Protein AF-A0A353KRQ3-F1 (afdb_monomer_lite)

pLDDT: mean 97.78, std 3.06, range [61.53, 98.88]

Sequence (162 aa):
AVEKTADRLKILRDLIYESGYDDIYFCPETMGKTAQIGTIEEITGFCKIDRVFIPTVDFGHVNAREQGSLKTVYDYKSRLEYMIGELGYEKMKNFHVHFSKIQYSAKGEVRHLTFEDTEYGPEFEPLSVALKELRLEPVVICESAGTQAEDAAYMKKVYFNN

Foldseek 3Di:
DLVVVLVVLLVVVVVCVVVVNLVAADEAEAAFFPPDQHALVSLLVSQVSDLSYAYEYEVQSNCQNVVNQQEALCSLLVSLVVSCVSNNCVSQQAGHYEYFWFDHDPRTGDDGAHPPDPPTDDDLLSVLVNCVVSNHDYDYFYPHDPCRVVRVVVSVCSNVVD

Structure (mmCIF, N/CA/C/O backbone):
data_AF-A0A353KRQ3-F1
#
_entry.id   AF-A0A353KRQ3-F1
#
loop_
_atom_site.group_PDB
_atom_site.id
_atom_site.type_symbol
_atom_site.label_atom_id
_atom_site.label_alt_id
_atom_site.label_comp_id
_atom_site.label_asym_id
_atom_site.label_entity_id
_atom_site.label_seq_id
_atom_site.pdbx_PDB_ins_code
_atom_site.Cartn_x
_atom_site.Cartn_y
_atom_site.Cartn_z
_atom_site.occupancy
_atom_site.B_iso_or_equiv
_atom_site.auth_seq_id
_atom_site.auth_comp_id
_atom_site.auth_asym_id
_atom_site.auth_atom_id
_atom_site.pdbx_PDB_model_num
ATOM 1 N N . ALA A 1 1 ? -17.298 8.648 -5.280 1.00 94.19 1 ALA A N 1
ATOM 2 C CA . ALA A 1 1 ? -17.091 7.225 -4.924 1.00 94.19 1 ALA A CA 1
ATOM 3 C C . ALA A 1 1 ? -16.365 7.106 -3.585 1.00 94.19 1 ALA A C 1
ATOM 5 O O . ALA A 1 1 ? -16.935 6.519 -2.681 1.00 94.19 1 ALA A O 1
ATOM 6 N N . VAL A 1 2 ? -15.198 7.744 -3.433 1.00 97.38 2 VAL A N 1
ATOM 7 C CA . VAL A 1 2 ? -14.408 7.796 -2.184 1.00 97.38 2 VAL A CA 1
ATOM 8 C C . VAL A 1 2 ? -15.224 8.221 -0.958 1.00 97.38 2 VAL A C 1
ATOM 10 O O . VAL A 1 2 ? -15.253 7.490 0.023 1.00 97.38 2 VAL A O 1
ATOM 13 N N . GLU A 1 3 ? -15.953 9.339 -1.029 1.00 97.88 3 GLU A N 1
ATOM 14 C CA . GLU A 1 3 ? -16.800 9.819 0.082 1.00 97.88 3 GLU A CA 1
ATOM 15 C C . GLU A 1 3 ? -17.844 8.776 0.509 1.00 97.88 3 GLU A C 1
ATOM 17 O O . GLU A 1 3 ? -17.958 8.432 1.681 1.00 97.88 3 GLU A O 1
ATOM 22 N N . LYS A 1 4 ? -18.525 8.170 -0.470 1.00 98.31 4 LYS A N 1
ATOM 23 C CA . LYS A 1 4 ? -19.478 7.085 -0.221 1.00 98.31 4 LYS A CA 1
ATOM 24 C C . LYS A 1 4 ? -18.805 5.880 0.443 1.00 98.31 4 LYS A C 1
ATOM 26 O O . LYS A 1 4 ? -19.422 5.257 1.300 1.00 98.31 4 LYS A O 1
ATOM 31 N N . THR A 1 5 ? -17.574 5.535 0.065 1.00 98.38 5 THR A N 1
ATOM 32 C CA . THR A 1 5 ? -16.801 4.477 0.735 1.00 98.38 5 THR A CA 1
ATOM 33 C C . THR A 1 5 ? -16.490 4.859 2.180 1.00 98.38 5 THR A C 1
ATOM 35 O O . THR A 1 5 ? -16.734 4.051 3.069 1.00 98.38 5 THR A O 1
ATOM 38 N N . ALA A 1 6 ? -16.049 6.092 2.440 1.00 98.56 6 ALA A N 1
ATOM 39 C CA . ALA A 1 6 ? -15.789 6.574 3.796 1.00 98.56 6 ALA A CA 1
ATOM 40 C C . ALA A 1 6 ? -17.044 6.510 4.684 1.00 98.56 6 ALA A C 1
ATOM 42 O O . ALA A 1 6 ? -16.973 6.057 5.825 1.00 98.56 6 ALA A O 1
ATOM 43 N N . ASP A 1 7 ? -18.214 6.879 4.159 1.00 98.56 7 ASP A N 1
ATOM 44 C CA . ASP A 1 7 ? -19.474 6.755 4.899 1.00 98.56 7 ASP A CA 1
ATOM 45 C C . ASP A 1 7 ? -19.841 5.299 5.194 1.00 98.56 7 ASP A C 1
ATOM 47 O O . ASP A 1 7 ? -20.324 4.983 6.280 1.00 98.56 7 ASP A O 1
ATOM 51 N N . ARG A 1 8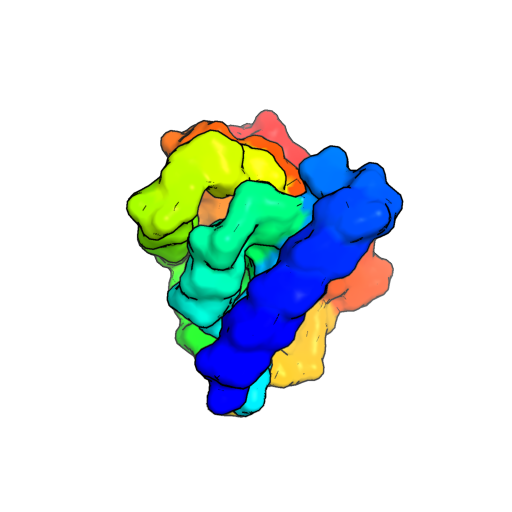 ? -19.561 4.382 4.262 1.00 98.56 8 ARG A N 1
ATOM 52 C CA . ARG A 1 8 ? -19.755 2.944 4.493 1.00 98.56 8 ARG A CA 1
ATOM 53 C C . ARG A 1 8 ? -18.772 2.383 5.514 1.00 98.56 8 ARG A C 1
ATOM 55 O O . ARG A 1 8 ? -19.169 1.518 6.284 1.00 98.56 8 ARG A O 1
ATOM 62 N N . LEU A 1 9 ? -17.547 2.898 5.577 1.00 98.62 9 LEU A N 1
ATOM 63 C CA . LEU A 1 9 ? -16.573 2.510 6.598 1.00 98.62 9 LEU A CA 1
ATOM 64 C C . LEU A 1 9 ? -16.977 2.979 8.001 1.00 98.62 9 LEU A C 1
ATOM 66 O O . LEU A 1 9 ? -16.741 2.250 8.957 1.00 98.62 9 LEU A O 1
ATOM 70 N N . LYS A 1 10 ? -17.649 4.129 8.146 1.00 98.75 10 LYS A N 1
ATOM 71 C CA . LYS A 1 10 ? -18.233 4.540 9.440 1.00 98.75 10 LYS A CA 1
ATOM 72 C C . LYS A 1 10 ? -19.306 3.552 9.908 1.00 98.75 10 LYS A C 1
ATOM 74 O O . LYS A 1 10 ? -19.307 3.167 11.068 1.00 98.75 10 LYS A O 1
ATOM 79 N N . ILE A 1 11 ? -20.160 3.095 8.989 1.00 98.62 11 ILE A N 1
ATOM 80 C CA . ILE A 1 11 ? -21.168 2.065 9.288 1.00 98.62 11 ILE A CA 1
ATOM 81 C C . ILE A 1 11 ? -20.490 0.733 9.641 1.00 98.62 11 ILE A C 1
ATOM 83 O O . ILE A 1 11 ? -20.876 0.088 10.608 1.00 98.62 11 ILE A O 1
ATOM 87 N N . LEU A 1 12 ? -19.465 0.322 8.885 1.00 98.44 12 LEU A N 1
ATOM 88 C CA . LEU A 1 12 ? -18.704 -0.898 9.175 1.00 98.44 12 LEU A CA 1
ATOM 89 C C . LEU A 1 12 ? -18.045 -0.840 10.556 1.00 98.44 12 LEU A C 1
ATOM 91 O O . LEU A 1 12 ? -18.111 -1.816 11.293 1.00 98.44 12 LEU A O 1
ATOM 95 N N . ARG A 1 13 ? -17.440 0.297 10.910 1.00 98.50 13 ARG A N 1
ATOM 96 C CA . ARG A 1 13 ? -16.886 0.538 12.244 1.00 98.50 13 ARG A CA 1
ATOM 97 C C . ARG A 1 13 ? -17.946 0.266 13.310 1.00 98.50 13 ARG A C 1
ATOM 99 O O . ARG A 1 13 ? -17.678 -0.511 14.216 1.00 98.50 13 ARG A O 1
ATOM 106 N N . ASP A 1 14 ? -19.130 0.863 13.189 1.00 98.56 14 ASP A N 1
ATOM 107 C CA . ASP A 1 14 ? -20.200 0.692 14.182 1.00 98.56 14 ASP A CA 1
ATOM 108 C C . ASP A 1 14 ? -20.579 -0.791 14.338 1.00 98.56 14 ASP A C 1
ATOM 110 O O . ASP A 1 14 ? -20.636 -1.296 15.455 1.00 98.56 14 ASP A O 1
ATOM 114 N N . LEU A 1 15 ? -20.686 -1.527 13.226 1.00 98.38 15 LEU A N 1
ATOM 115 C CA . LEU A 1 15 ? -20.949 -2.970 13.237 1.00 98.38 15 LEU A CA 1
ATOM 116 C C . LEU A 1 15 ? -19.822 -3.797 13.881 1.00 98.38 15 LEU A C 1
ATOM 118 O O . LEU A 1 15 ? -20.110 -4.797 14.540 1.00 98.38 15 LEU A O 1
ATOM 122 N N . ILE A 1 16 ? -18.554 -3.407 13.706 1.00 98.25 16 ILE A N 1
ATOM 123 C CA . ILE A 1 16 ? -17.402 -4.056 14.360 1.00 98.25 16 ILE A CA 1
ATOM 124 C C . ILE A 1 16 ? -17.520 -3.918 15.882 1.00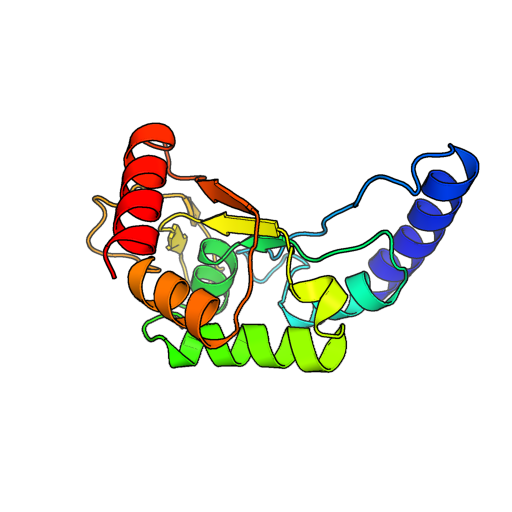 98.25 16 ILE A C 1
ATOM 126 O O . ILE A 1 16 ? -17.400 -4.918 16.591 1.00 98.25 16 ILE A O 1
ATOM 130 N N . TYR A 1 17 ? -17.810 -2.710 16.376 1.00 98.31 17 TYR A N 1
ATOM 131 C CA . TYR A 1 17 ? -17.999 -2.463 17.809 1.00 98.31 17 TYR A CA 1
ATOM 132 C C . TYR A 1 17 ? -19.231 -3.190 18.360 1.00 98.31 17 TYR A C 1
ATOM 134 O O . TYR A 1 17 ? -19.142 -3.837 19.400 1.00 98.31 17 TYR A O 1
ATOM 142 N N . GLU A 1 18 ? -20.367 -3.140 17.660 1.00 98.38 18 GLU A N 1
ATOM 143 C CA . GLU A 1 18 ? -21.598 -3.840 18.060 1.00 98.38 18 GLU A CA 1
ATOM 144 C C . GLU A 1 18 ? -21.416 -5.362 18.129 1.00 98.38 18 GLU A C 1
ATOM 146 O O . GLU A 1 18 ? -22.039 -6.026 18.957 1.00 98.38 18 GLU A O 1
ATOM 151 N N . SER A 1 19 ? -20.541 -5.911 17.284 1.00 98.06 19 SER A N 1
ATOM 152 C CA . SER A 1 19 ? -20.233 -7.343 17.244 1.00 98.06 19 SER A CA 1
ATOM 153 C C . SER A 1 19 ? -19.122 -7.762 18.217 1.00 98.06 19 SER A C 1
ATOM 155 O O . SER A 1 19 ? -18.853 -8.955 18.334 1.00 98.06 19 SER A O 1
ATOM 157 N N . GLY A 1 20 ? -18.481 -6.814 18.914 1.00 97.88 20 GLY A N 1
ATOM 158 C CA . GLY A 1 20 ? -17.387 -7.087 19.853 1.00 97.88 20 GLY A CA 1
ATOM 159 C C . GLY A 1 20 ? -16.079 -7.534 19.191 1.00 97.88 20 GLY A C 1
ATOM 160 O O . GLY A 1 20 ? -15.357 -8.330 19.781 1.00 97.88 20 GLY A O 1
ATOM 161 N N . TYR A 1 21 ? -15.799 -7.059 17.971 1.00 97.69 21 TYR A N 1
ATOM 162 C CA . TYR A 1 21 ? -14.576 -7.361 17.206 1.00 97.69 21 TYR A CA 1
ATOM 163 C C . TYR A 1 21 ? -13.594 -6.180 17.151 1.00 97.69 21 TYR A C 1
ATOM 165 O O . TYR A 1 21 ? -12.780 -6.076 16.233 1.00 97.69 21 TYR A O 1
ATOM 173 N N . ASP A 1 22 ? -13.679 -5.240 18.092 1.00 95.94 22 ASP A N 1
ATOM 174 C CA . ASP A 1 22 ? -12.826 -4.047 18.135 1.00 95.94 22 ASP A CA 1
ATOM 175 C C . ASP A 1 22 ? -11.393 -4.321 18.642 1.00 95.94 22 ASP A C 1
ATOM 177 O O . ASP A 1 22 ? -10.596 -3.388 18.801 1.00 95.94 22 ASP A O 1
ATOM 181 N N . ASP A 1 23 ? -11.063 -5.595 18.866 1.00 96.31 23 ASP A N 1
ATOM 182 C CA . ASP A 1 23 ? -9.724 -6.147 19.078 1.00 96.31 23 ASP A CA 1
ATOM 183 C C . ASP A 1 23 ? -9.040 -6.608 17.774 1.00 96.31 23 ASP A C 1
ATOM 185 O O . ASP A 1 23 ? -7.848 -6.922 17.782 1.00 96.31 23 ASP A O 1
ATOM 189 N N . ILE A 1 24 ? -9.763 -6.611 16.648 1.00 94.38 24 ILE A N 1
ATOM 190 C CA . ILE A 1 24 ? -9.253 -6.956 15.317 1.00 94.38 24 ILE A CA 1
ATOM 191 C C . ILE A 1 24 ? -9.088 -5.685 14.478 1.00 94.38 24 ILE A C 1
ATOM 193 O O . ILE A 1 24 ? -9.863 -4.731 14.572 1.00 94.38 24 ILE A O 1
ATOM 197 N N . TYR A 1 25 ? -8.081 -5.689 13.606 1.00 97.12 25 TYR A N 1
ATOM 198 C CA . TYR A 1 25 ? -7.903 -4.642 12.610 1.00 97.12 25 TYR A CA 1
ATOM 199 C C . TYR A 1 25 ? -8.571 -4.996 11.282 1.00 97.12 25 TYR A C 1
ATOM 201 O O . TYR A 1 25 ? -8.410 -6.096 10.756 1.00 97.12 25 TYR A O 1
ATOM 209 N N . PHE A 1 26 ? -9.279 -4.027 10.710 1.00 97.69 26 PHE A N 1
ATOM 210 C CA . PHE A 1 26 ? -9.722 -4.061 9.324 1.00 97.69 26 PHE A CA 1
ATOM 211 C C . PHE A 1 26 ? -8.740 -3.253 8.475 1.00 97.69 26 PHE A C 1
ATOM 213 O O . PHE A 1 26 ? -8.562 -2.054 8.704 1.00 97.69 26 PHE A O 1
ATOM 220 N N . CYS A 1 27 ? -8.120 -3.898 7.488 1.00 97.94 27 CYS A N 1
ATOM 221 C CA . CYS A 1 27 ? -7.011 -3.303 6.754 1.00 97.94 27 CYS A CA 1
ATOM 222 C C . CYS A 1 27 ? -7.391 -2.964 5.304 1.00 97.94 27 CYS A C 1
ATOM 224 O O . CYS A 1 27 ? -7.310 -3.838 4.440 1.00 97.94 27 CYS A O 1
ATOM 226 N N . PRO A 1 28 ? -7.853 -1.732 4.999 1.00 98.12 28 PRO A N 1
ATOM 227 C CA . PRO A 1 28 ? -8.108 -1.338 3.620 1.00 98.12 28 PRO A CA 1
ATOM 228 C C . PRO A 1 28 ? -6.787 -1.253 2.845 1.00 98.12 28 PRO A C 1
ATOM 230 O O . PRO A 1 28 ? -5.814 -0.663 3.317 1.00 98.12 28 PRO A O 1
ATOM 233 N N . GLU A 1 29 ? -6.775 -1.834 1.650 1.00 98.75 29 GLU A N 1
ATOM 234 C CA . GLU A 1 29 ? -5.569 -2.014 0.843 1.00 98.75 29 GLU A CA 1
ATOM 235 C C . GLU A 1 29 ? -5.467 -1.009 -0.307 1.00 98.75 29 GLU A C 1
ATOM 237 O O . GLU A 1 29 ? -6.463 -0.675 -0.957 1.00 98.75 29 GLU A O 1
ATOM 242 N N . THR A 1 30 ? -4.251 -0.535 -0.578 1.00 98.81 30 THR A N 1
ATOM 243 C CA . THR A 1 30 ? -3.933 0.204 -1.807 1.00 98.81 30 THR A CA 1
ATOM 244 C C . THR A 1 30 ? -4.190 -0.645 -3.050 1.00 98.81 30 THR A C 1
ATOM 246 O O . THR A 1 30 ? -3.895 -1.830 -3.050 1.00 98.81 30 THR A O 1
ATOM 249 N N . MET A 1 31 ? -4.665 -0.038 -4.139 1.00 98.44 31 MET A N 1
ATOM 250 C CA . MET A 1 31 ? -5.064 -0.761 -5.357 1.00 98.44 31 MET A CA 1
ATOM 251 C C . MET A 1 31 ? -4.226 -0.355 -6.568 1.00 98.44 31 MET A C 1
ATOM 253 O O . MET A 1 31 ? -3.939 0.829 -6.768 1.00 98.44 31 MET A O 1
ATOM 257 N N . GLY A 1 32 ? -3.878 -1.335 -7.408 1.00 97.50 32 GLY A N 1
ATOM 258 C CA . GLY A 1 32 ? -2.948 -1.150 -8.521 1.00 97.50 32 GLY A CA 1
ATOM 259 C C . GLY A 1 32 ? -3.543 -0.515 -9.778 1.00 97.50 32 GLY A C 1
ATOM 260 O O . GLY A 1 32 ? -2.799 0.025 -10.599 1.00 97.50 32 GLY A O 1
ATOM 261 N N . LYS A 1 33 ? -4.871 -0.543 -9.963 1.00 98.00 33 LYS A N 1
ATOM 262 C CA . LYS A 1 33 ? -5.534 0.046 -11.143 1.00 98.00 33 LYS A CA 1
ATOM 263 C C . LYS A 1 33 ? -6.005 1.463 -10.872 1.00 98.00 33 LYS A C 1
ATOM 265 O O . LYS A 1 33 ? -6.656 1.748 -9.871 1.00 98.00 33 LYS A O 1
ATOM 270 N N . THR A 1 34 ? -5.797 2.350 -11.840 1.00 95.38 34 THR A N 1
ATOM 271 C CA . THR A 1 34 ? -6.155 3.773 -11.707 1.00 95.38 34 THR A CA 1
ATOM 272 C C . THR A 1 34 ? -7.659 4.017 -11.563 1.00 95.38 34 THR A C 1
ATOM 274 O O . THR A 1 34 ? -8.057 5.007 -10.957 1.00 95.38 34 THR A O 1
ATOM 277 N N . ALA A 1 35 ? -8.489 3.102 -12.072 1.00 96.00 35 ALA A N 1
ATOM 278 C CA . ALA A 1 35 ? -9.946 3.155 -11.959 1.00 96.00 35 ALA A CA 1
ATOM 279 C C . ALA A 1 35 ? -10.496 2.666 -10.600 1.00 96.00 35 ALA A C 1
ATOM 281 O O . ALA A 1 35 ? -11.701 2.769 -10.370 1.00 96.00 35 ALA A O 1
ATOM 282 N N . GLN A 1 36 ? -9.652 2.114 -9.719 1.00 97.00 36 GLN A N 1
ATOM 283 C CA . GLN A 1 36 ? -10.039 1.653 -8.383 1.00 97.00 36 GLN A CA 1
ATOM 284 C C . GLN A 1 36 ? -9.706 2.704 -7.315 1.00 97.00 36 GLN A C 1
ATOM 286 O O . GLN A 1 36 ? -8.762 3.484 -7.447 1.00 97.00 36 GLN A O 1
ATOM 291 N N . ILE A 1 37 ? -10.489 2.712 -6.236 1.00 98.06 37 ILE A N 1
ATOM 292 C CA . ILE A 1 37 ? -10.138 3.440 -5.010 1.00 98.06 37 ILE A CA 1
ATOM 293 C C . ILE A 1 37 ? -9.004 2.671 -4.340 1.00 98.06 37 ILE A C 1
ATOM 295 O O . ILE A 1 37 ? -9.112 1.459 -4.193 1.00 98.06 37 ILE A O 1
ATOM 299 N N . GLY A 1 38 ? -7.954 3.364 -3.923 1.00 97.75 38 GLY A N 1
ATOM 300 C CA . GLY A 1 38 ? -6.847 2.777 -3.180 1.00 97.75 38 GLY A CA 1
ATOM 301 C C . GLY A 1 38 ? -5.532 3.519 -3.373 1.00 97.75 38 GLY A C 1
ATOM 302 O O . GLY A 1 38 ? -4.506 2.867 -3.552 1.00 97.75 38 GLY A O 1
ATOM 303 N N . THR A 1 39 ? -5.539 4.855 -3.483 1.00 98.75 39 THR A N 1
ATOM 304 C CA . THR A 1 39 ? -4.270 5.604 -3.433 1.00 98.75 39 THR A CA 1
ATOM 305 C C . THR A 1 39 ? -3.755 5.602 -1.999 1.00 98.75 39 THR A C 1
ATOM 307 O O . THR A 1 39 ? -4.515 5.336 -1.064 1.00 98.75 39 THR A O 1
ATOM 310 N N . ILE A 1 40 ? -2.480 5.939 -1.806 1.00 98.69 40 ILE A N 1
ATOM 311 C CA . ILE A 1 40 ? -1.923 6.127 -0.464 1.00 98.69 40 ILE A CA 1
ATOM 312 C C . ILE A 1 40 ? -2.766 7.135 0.331 1.00 98.69 40 ILE A C 1
ATOM 314 O O . ILE A 1 40 ? -3.097 6.879 1.486 1.00 98.69 40 ILE A O 1
ATOM 318 N N . GLU A 1 41 ? -3.194 8.234 -0.288 1.00 98.75 41 GLU A N 1
ATOM 319 C CA . GLU A 1 41 ? -4.010 9.280 0.339 1.00 98.75 41 GLU A CA 1
ATOM 320 C C . GLU A 1 41 ? -5.430 8.801 0.659 1.00 98.75 41 GLU A C 1
ATOM 322 O O . GLU A 1 41 ? -5.943 9.082 1.741 1.00 98.75 41 GLU A O 1
ATOM 327 N N . GLU A 1 42 ? -6.075 8.056 -0.245 1.00 98.75 42 GLU A N 1
ATOM 328 C CA . GLU A 1 42 ? -7.421 7.516 -0.020 1.00 98.75 42 GLU A CA 1
ATOM 329 C C . GLU A 1 42 ? -7.423 6.502 1.133 1.00 98.75 42 GLU A C 1
ATOM 331 O O . GLU A 1 42 ? -8.251 6.601 2.040 1.00 98.75 42 GLU A O 1
ATOM 336 N N . ILE A 1 43 ? -6.464 5.570 1.142 1.00 98.81 43 ILE A N 1
ATOM 337 C CA . ILE A 1 43 ? -6.318 4.562 2.203 1.00 98.81 43 ILE A CA 1
ATOM 338 C C . ILE A 1 43 ? -5.949 5.213 3.535 1.00 98.81 43 ILE A C 1
ATOM 340 O O . ILE A 1 43 ? -6.534 4.882 4.569 1.00 98.81 43 ILE A O 1
ATOM 344 N N . THR A 1 44 ? -5.051 6.197 3.515 1.00 98.81 44 THR A N 1
ATOM 345 C CA . THR A 1 44 ? -4.723 7.012 4.691 1.00 98.81 44 THR A CA 1
ATOM 346 C C . THR A 1 44 ? -5.968 7.720 5.223 1.00 98.81 44 THR A C 1
ATOM 348 O O . THR A 1 44 ? -6.272 7.631 6.411 1.00 98.81 44 THR A O 1
ATOM 351 N N . GLY A 1 45 ? -6.752 8.359 4.353 1.00 98.69 45 GLY A N 1
ATOM 352 C CA . GLY A 1 45 ? -8.000 9.025 4.722 1.00 98.69 45 GLY A CA 1
ATOM 353 C C . GLY A 1 45 ? -9.015 8.076 5.363 1.00 98.69 45 GLY A C 1
ATOM 354 O O . GLY A 1 45 ? -9.631 8.422 6.370 1.00 98.69 45 GLY A O 1
ATOM 355 N N . PHE A 1 46 ? -9.150 6.856 4.843 1.00 98.81 46 PHE A N 1
ATOM 356 C CA . PHE A 1 46 ? -9.998 5.826 5.445 1.00 98.81 46 PHE A CA 1
ATOM 357 C C . PHE A 1 46 ? -9.501 5.395 6.824 1.00 98.81 46 PHE A C 1
ATOM 359 O O . PHE A 1 46 ? -10.292 5.281 7.760 1.00 98.81 46 PHE A O 1
ATOM 366 N N . CYS A 1 47 ? -8.191 5.242 6.992 1.00 98.69 47 CYS A N 1
ATOM 367 C CA . CYS A 1 47 ? -7.599 4.863 8.270 1.00 98.69 47 CYS A CA 1
ATOM 368 C C . CYS A 1 47 ? -7.669 5.972 9.333 1.00 98.69 47 CYS A C 1
ATOM 370 O O . CYS A 1 47 ? -7.456 5.694 10.512 1.00 98.69 47 CYS A O 1
ATOM 372 N N . LYS A 1 48 ? -8.011 7.215 8.970 1.00 98.50 48 LYS A N 1
ATOM 373 C CA . LYS A 1 48 ? -8.305 8.284 9.942 1.00 98.50 48 LYS A CA 1
ATOM 374 C C . LYS A 1 48 ? -9.675 8.148 10.608 1.00 98.50 48 LYS A C 1
ATOM 376 O O . LYS A 1 48 ? -9.905 8.790 11.627 1.00 98.50 48 LYS A O 1
ATOM 381 N N . ILE A 1 49 ? -10.584 7.349 10.044 1.00 98.50 49 ILE A N 1
ATOM 382 C CA . ILE A 1 49 ? -11.972 7.253 10.520 1.00 98.50 49 ILE A CA 1
ATOM 383 C C . ILE A 1 49 ? -12.046 6.669 11.936 1.00 98.50 49 ILE A C 1
ATOM 385 O O . ILE A 1 49 ? -12.863 7.127 12.733 1.00 98.50 49 ILE A O 1
ATOM 389 N N . ASP A 1 50 ? -11.227 5.658 12.239 1.00 98.38 50 ASP A N 1
ATOM 390 C CA . ASP A 1 50 ? -11.231 4.977 13.536 1.00 98.38 50 ASP A CA 1
ATOM 391 C C . ASP A 1 50 ? -9.916 4.225 13.805 1.00 98.38 50 ASP A C 1
ATOM 393 O O . ASP A 1 50 ? -9.114 3.997 12.897 1.00 98.38 50 ASP A O 1
ATOM 397 N N . ARG A 1 51 ? -9.683 3.806 15.055 1.00 96.81 51 ARG A N 1
ATOM 398 C CA . ARG A 1 51 ? -8.533 2.979 15.452 1.00 96.81 51 ARG A CA 1
ATOM 399 C C . ARG A 1 51 ? -8.573 1.561 14.882 1.00 96.81 51 ARG A C 1
ATOM 401 O O . ARG A 1 51 ? -7.506 0.990 14.696 1.00 96.81 51 ARG A O 1
ATOM 408 N N . VAL A 1 52 ? -9.759 1.017 14.590 1.00 97.88 52 VAL A N 1
ATOM 409 C CA . VAL A 1 52 ? -9.897 -0.344 14.032 1.00 97.88 52 VAL A CA 1
ATOM 410 C C . VAL A 1 52 ? -9.401 -0.443 12.589 1.00 97.88 52 VAL A C 1
ATOM 412 O O . VAL A 1 52 ? -9.218 -1.541 12.079 1.00 97.88 52 VAL A O 1
ATOM 415 N N . PHE A 1 53 ? -9.152 0.693 11.931 1.00 98.44 53 PHE A N 1
ATOM 416 C CA . PHE A 1 53 ? -8.588 0.736 10.589 1.00 98.44 53 PHE A CA 1
ATOM 417 C C . PHE A 1 53 ? -7.087 1.019 10.629 1.00 98.44 53 PHE A C 1
ATOM 419 O O . PHE A 1 53 ? -6.660 2.077 11.112 1.00 98.44 53 PHE A O 1
ATOM 426 N N . ILE A 1 54 ? -6.300 0.099 10.074 1.00 98.00 54 ILE A N 1
ATOM 427 C CA . ILE A 1 54 ? -4.868 0.276 9.797 1.00 98.00 54 ILE A CA 1
ATOM 428 C C . ILE A 1 54 ? -4.629 0.039 8.307 1.00 98.00 54 ILE A C 1
ATOM 430 O O . ILE A 1 54 ? -5.316 -0.783 7.719 1.00 98.00 54 ILE A O 1
ATOM 434 N N . PRO A 1 55 ? -3.694 0.730 7.658 1.00 98.56 55 PRO A N 1
ATOM 435 C CA . PRO A 1 55 ? -3.527 0.573 6.222 1.00 98.56 55 PRO A CA 1
ATOM 436 C C . PRO A 1 55 ? -2.873 -0.770 5.878 1.00 98.56 55 PRO A C 1
ATOM 438 O O . PRO A 1 55 ? -1.914 -1.176 6.544 1.00 98.56 55 PRO A O 1
ATOM 441 N N . THR A 1 56 ? -3.335 -1.399 4.794 1.00 98.81 56 THR A N 1
ATOM 442 C CA . THR A 1 56 ? -2.496 -2.323 4.024 1.00 98.81 56 THR A CA 1
ATOM 443 C C . THR A 1 56 ? -1.866 -1.562 2.867 1.00 98.81 56 THR A C 1
ATOM 445 O O . THR A 1 56 ? -2.573 -0.976 2.044 1.00 98.81 56 THR A O 1
ATOM 448 N N . VAL A 1 57 ? -0.538 -1.570 2.790 1.00 98.88 57 VAL A N 1
ATOM 449 C CA . VAL A 1 57 ? 0.187 -1.059 1.623 1.00 98.88 57 VAL A CA 1
ATOM 450 C C . VAL A 1 57 ? 0.687 -2.243 0.814 1.00 98.88 57 VAL A C 1
ATOM 452 O O . VAL A 1 57 ? 1.611 -2.941 1.227 1.00 98.88 57 VAL A O 1
ATOM 455 N N . ASP A 1 58 ? 0.084 -2.445 -0.349 1.00 98.81 58 ASP A N 1
ATOM 456 C CA . ASP A 1 58 ? 0.664 -3.274 -1.395 1.00 98.81 58 ASP A CA 1
ATOM 457 C C . ASP A 1 58 ? 1.601 -2.400 -2.236 1.00 98.81 58 ASP A C 1
ATOM 459 O O . ASP A 1 58 ? 1.181 -1.522 -2.999 1.00 98.81 58 ASP A O 1
ATOM 463 N N . PHE A 1 59 ? 2.906 -2.615 -2.079 1.00 98.81 59 PHE A N 1
ATOM 464 C CA . PHE A 1 59 ? 3.902 -1.827 -2.802 1.00 98.81 59 PHE A CA 1
ATOM 465 C C . PHE A 1 59 ? 3.961 -2.159 -4.294 1.00 98.81 59 PHE A C 1
ATOM 467 O O . PHE A 1 59 ? 4.319 -1.284 -5.085 1.00 98.81 59 PHE A O 1
ATOM 474 N N . GLY A 1 60 ? 3.565 -3.368 -4.698 1.00 98.62 60 GLY A N 1
ATOM 475 C CA . GLY A 1 60 ? 3.320 -3.697 -6.096 1.00 98.62 60 GLY A CA 1
ATOM 476 C C . GLY A 1 60 ? 2.229 -2.784 -6.651 1.00 98.62 60 GLY A C 1
ATOM 477 O O . GLY A 1 60 ? 2.469 -2.028 -7.590 1.00 98.62 60 GLY A O 1
ATOM 478 N N . HIS A 1 61 ? 1.060 -2.740 -6.020 1.00 98.81 61 HIS A N 1
ATOM 479 C CA . HIS A 1 61 ? -0.041 -1.868 -6.429 1.00 98.81 61 HIS A CA 1
ATOM 480 C C . HIS A 1 61 ? 0.365 -0.397 -6.524 1.00 98.81 61 HIS A C 1
ATOM 482 O O . HIS A 1 61 ? 0.104 0.243 -7.547 1.00 98.81 61 HIS A O 1
ATOM 488 N N . VAL A 1 62 ? 1.044 0.133 -5.507 1.00 98.75 62 VAL A N 1
ATOM 489 C CA . VAL A 1 62 ? 1.541 1.517 -5.526 1.00 98.75 62 VAL A CA 1
ATOM 490 C C . VAL A 1 62 ? 2.481 1.733 -6.714 1.00 98.75 62 VAL A C 1
ATOM 492 O O . VAL A 1 62 ? 2.272 2.660 -7.498 1.00 98.75 62 VAL A O 1
ATOM 495 N N . ASN A 1 63 ? 3.456 0.842 -6.916 1.00 98.62 63 ASN A N 1
ATOM 496 C CA . ASN A 1 63 ? 4.399 0.929 -8.028 1.00 98.62 63 ASN A CA 1
ATOM 497 C C . ASN A 1 63 ? 3.698 0.867 -9.396 1.00 98.62 63 ASN A C 1
ATOM 499 O O . ASN A 1 63 ? 3.988 1.674 -10.277 1.00 98.62 63 ASN A O 1
ATOM 503 N N . ALA A 1 64 ? 2.751 -0.056 -9.576 1.00 98.56 64 ALA A N 1
ATOM 504 C CA . ALA A 1 64 ? 1.976 -0.208 -10.805 1.00 98.56 64 ALA A CA 1
ATOM 505 C C . ALA A 1 64 ? 1.150 1.042 -11.116 1.00 98.56 64 ALA A C 1
ATOM 507 O O . ALA A 1 64 ? 1.142 1.549 -12.244 1.00 98.56 64 ALA A O 1
ATOM 508 N N . ARG A 1 65 ? 0.450 1.555 -10.103 1.00 98.12 65 ARG A N 1
ATOM 509 C CA . ARG A 1 65 ? -0.412 2.725 -10.231 1.00 98.12 65 ARG A CA 1
ATOM 510 C C . ARG A 1 65 ? 0.385 3.976 -10.576 1.00 98.12 65 ARG A C 1
ATOM 512 O O . ARG A 1 65 ? -0.035 4.745 -11.437 1.00 98.12 65 ARG A O 1
ATOM 519 N N . GLU A 1 66 ? 1.537 4.150 -9.939 1.00 98.00 66 GLU A N 1
ATOM 520 C CA . GLU A 1 66 ? 2.435 5.294 -10.117 1.00 98.00 66 GLU A CA 1
ATOM 521 C C . GLU A 1 66 ? 3.459 5.097 -11.253 1.00 98.00 66 GLU A C 1
ATOM 523 O O . GLU A 1 66 ? 4.376 5.900 -11.408 1.00 98.00 66 GLU A O 1
ATOM 528 N N . GLN A 1 67 ? 3.281 4.064 -12.083 1.00 97.75 67 GLN A N 1
ATOM 529 C CA . GLN A 1 67 ? 4.072 3.805 -13.292 1.00 97.75 67 GLN A CA 1
ATOM 530 C C . GLN A 1 67 ? 5.574 3.584 -13.027 1.00 97.75 67 GLN A C 1
ATOM 532 O O . GLN A 1 67 ? 6.433 4.082 -13.757 1.00 97.75 67 GLN A O 1
ATOM 537 N N . GLY A 1 68 ? 5.897 2.784 -12.011 1.00 97.81 68 GLY A N 1
ATOM 538 C CA . GLY A 1 68 ? 7.268 2.382 -11.696 1.00 97.81 68 GLY A CA 1
ATOM 539 C C . GLY A 1 68 ? 7.995 3.347 -10.764 1.00 97.81 68 GLY A C 1
ATOM 540 O O . GLY A 1 68 ? 9.197 3.557 -10.933 1.00 97.81 68 GLY A O 1
ATOM 541 N N . SER A 1 69 ? 7.279 3.999 -9.848 1.00 98.12 69 SER A N 1
ATOM 542 C CA . SER A 1 69 ? 7.828 5.052 -8.987 1.00 98.12 69 SER A CA 1
ATOM 543 C C . SER A 1 69 ? 8.741 4.547 -7.865 1.00 98.12 69 SER A C 1
ATOM 545 O O . SER A 1 69 ? 9.533 5.330 -7.349 1.00 98.12 69 SER A O 1
ATOM 547 N N . LEU A 1 70 ? 8.665 3.269 -7.483 1.00 98.56 70 LEU A N 1
ATOM 548 C CA . LEU A 1 70 ? 9.368 2.734 -6.316 1.00 98.56 70 LEU A CA 1
ATOM 549 C C . LEU A 1 70 ? 10.702 2.095 -6.719 1.00 98.56 70 LEU A C 1
ATOM 551 O O . LEU A 1 70 ? 10.761 0.913 -7.060 1.00 98.56 70 LEU A O 1
ATOM 555 N N . LYS A 1 71 ? 11.785 2.883 -6.690 1.00 97.75 71 LYS A N 1
ATOM 556 C CA . LYS A 1 71 ? 13.127 2.437 -7.120 1.00 97.75 71 LYS A CA 1
ATOM 557 C C . LYS A 1 71 ? 14.184 2.536 -6.029 1.00 97.75 71 LYS A C 1
ATOM 559 O O . LYS A 1 71 ? 15.147 1.776 -6.021 1.00 97.75 71 LYS A O 1
ATOM 564 N N . THR A 1 72 ? 14.039 3.496 -5.131 1.00 98.62 72 THR A N 1
ATOM 565 C CA . THR A 1 72 ? 15.043 3.865 -4.136 1.00 98.62 72 THR A CA 1
ATOM 566 C C . THR A 1 72 ? 14.443 3.874 -2.741 1.00 98.62 72 THR A C 1
ATOM 568 O O . THR A 1 72 ? 13.230 3.960 -2.571 1.00 98.62 72 THR A O 1
ATOM 571 N N . VAL A 1 73 ? 15.302 3.849 -1.719 1.00 98.75 73 VAL A N 1
ATOM 572 C CA . VAL A 1 73 ? 14.883 3.945 -0.310 1.00 98.75 73 VAL A CA 1
ATOM 573 C C . VAL A 1 73 ? 14.030 5.196 -0.078 1.00 98.75 73 VAL A C 1
ATOM 575 O O . VAL A 1 73 ? 13.031 5.140 0.634 1.00 98.75 73 VAL A O 1
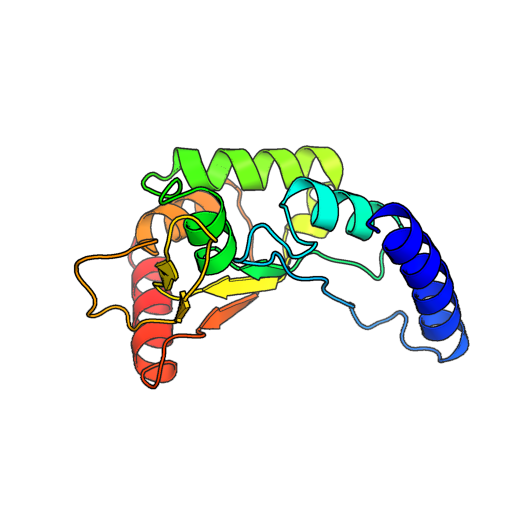ATOM 578 N N . TYR A 1 74 ? 14.389 6.316 -0.715 1.00 98.69 74 TYR A N 1
ATOM 579 C CA . TYR A 1 74 ? 13.652 7.574 -0.607 1.00 98.69 74 TYR A CA 1
ATOM 580 C C . TYR A 1 74 ? 12.215 7.462 -1.132 1.00 98.69 74 TYR A C 1
ATOM 582 O O . TYR A 1 74 ? 11.292 7.985 -0.504 1.00 98.69 74 TYR A O 1
ATOM 590 N N . ASP A 1 75 ? 12.010 6.745 -2.240 1.00 98.69 75 ASP A N 1
ATOM 591 C CA . ASP A 1 75 ? 10.679 6.580 -2.829 1.00 98.69 75 ASP A CA 1
ATOM 592 C C . ASP A 1 75 ? 9.739 5.900 -1.829 1.00 98.69 75 ASP A C 1
ATOM 594 O O . ASP A 1 75 ? 8.659 6.418 -1.556 1.00 98.69 75 ASP A O 1
ATOM 598 N N . TYR A 1 76 ? 10.193 4.830 -1.171 1.00 98.81 76 TYR A N 1
ATOM 599 C CA . TYR A 1 76 ? 9.439 4.175 -0.098 1.00 98.81 76 TYR A CA 1
ATOM 600 C C . TYR A 1 76 ? 9.259 5.064 1.131 1.00 98.81 76 TYR A C 1
ATOM 602 O O . TYR A 1 76 ? 8.137 5.229 1.617 1.00 98.81 76 TYR A O 1
ATOM 610 N N . LYS A 1 77 ? 10.352 5.655 1.634 1.00 98.69 77 LYS A N 1
ATOM 611 C CA . LYS A 1 77 ? 10.321 6.479 2.848 1.00 98.69 77 LYS A CA 1
ATOM 612 C C . LYS A 1 77 ? 9.352 7.637 2.722 1.00 98.69 77 LYS A C 1
ATOM 614 O O . LYS A 1 77 ? 8.582 7.850 3.642 1.00 98.69 77 LYS A O 1
ATOM 619 N N . SER A 1 78 ? 9.326 8.327 1.585 1.00 98.62 78 SER A N 1
ATOM 620 C CA . SER A 1 78 ? 8.431 9.471 1.388 1.00 98.62 78 SER A CA 1
ATOM 621 C C . SER A 1 78 ? 6.946 9.110 1.553 1.00 98.62 78 SER A C 1
ATOM 623 O O . SER A 1 78 ? 6.202 9.872 2.168 1.00 98.62 78 SER A O 1
ATOM 625 N N . ARG A 1 79 ? 6.510 7.930 1.081 1.00 98.69 79 ARG A N 1
ATOM 626 C CA . ARG A 1 79 ? 5.128 7.452 1.275 1.00 98.69 79 ARG A CA 1
ATOM 627 C C . ARG A 1 79 ? 4.886 7.049 2.728 1.00 98.69 79 ARG A C 1
ATOM 629 O O . ARG A 1 79 ? 3.875 7.433 3.307 1.00 98.69 79 ARG A O 1
ATOM 636 N N . LEU A 1 80 ? 5.824 6.321 3.333 1.00 98.88 80 LEU A N 1
ATOM 637 C CA . LEU A 1 80 ? 5.721 5.892 4.730 1.00 98.88 80 LEU A CA 1
ATOM 638 C C . LEU A 1 80 ? 5.702 7.083 5.700 1.00 98.88 80 LEU A C 1
ATOM 640 O O . LEU A 1 80 ? 4.878 7.116 6.607 1.00 98.88 80 LEU A O 1
ATOM 644 N N . GLU A 1 81 ? 6.557 8.082 5.493 1.00 98.81 81 GLU A N 1
ATOM 645 C CA . GLU A 1 81 ? 6.624 9.313 6.288 1.00 98.81 81 GLU A CA 1
ATOM 646 C C . GLU A 1 81 ? 5.349 10.146 6.147 1.00 98.81 81 GLU A C 1
ATOM 648 O O . GLU A 1 81 ? 4.852 10.659 7.150 1.00 98.81 81 GLU A O 1
ATOM 653 N N . TYR A 1 82 ? 4.771 10.225 4.943 1.00 98.88 82 TYR A N 1
ATOM 654 C CA . TYR A 1 82 ? 3.448 10.820 4.750 1.00 98.88 82 TYR A CA 1
ATOM 655 C C . TYR A 1 82 ? 2.392 10.109 5.609 1.00 98.88 82 TYR A C 1
ATOM 657 O O . TYR A 1 82 ? 1.686 10.755 6.385 1.00 98.88 82 TYR A O 1
ATOM 665 N N . MET A 1 83 ? 2.323 8.776 5.542 1.00 98.81 83 MET A N 1
ATOM 666 C CA . MET A 1 83 ? 1.350 8.002 6.319 1.00 98.81 83 MET A CA 1
ATOM 667 C C . MET A 1 83 ? 1.590 8.125 7.829 1.00 98.81 83 MET A C 1
ATOM 669 O O . MET A 1 83 ? 0.631 8.266 8.581 1.00 98.81 83 MET A O 1
ATOM 673 N N . ILE A 1 84 ? 2.846 8.146 8.287 1.00 98.81 84 ILE A N 1
ATOM 674 C CA . ILE A 1 84 ? 3.199 8.404 9.693 1.00 98.81 84 ILE A CA 1
ATOM 675 C C . ILE A 1 84 ? 2.728 9.796 10.123 1.00 98.81 84 ILE A C 1
ATOM 677 O O . ILE A 1 84 ? 2.157 9.931 11.205 1.00 98.81 84 ILE A O 1
ATOM 681 N N . GLY A 1 85 ? 2.946 10.824 9.299 1.00 98.75 85 GLY A N 1
ATOM 682 C CA . GLY A 1 85 ? 2.512 12.191 9.589 1.00 98.75 85 GLY A CA 1
ATOM 683 C C . GLY A 1 85 ? 0.992 12.316 9.713 1.00 98.75 85 GLY A C 1
ATOM 684 O O . GLY A 1 85 ? 0.497 13.045 10.568 1.00 98.75 85 GLY A O 1
ATOM 685 N N . GLU A 1 86 ? 0.254 11.556 8.906 1.00 98.75 86 GLU A N 1
ATOM 686 C CA . GLU A 1 86 ? -1.205 11.618 8.841 1.00 98.75 86 GLU A CA 1
ATOM 687 C C . GLU A 1 86 ? -1.914 10.707 9.856 1.00 98.75 86 GLU A C 1
ATOM 689 O O . GLU A 1 86 ? -2.993 11.052 10.341 1.00 98.75 86 GLU A O 1
ATOM 694 N N . LEU A 1 87 ? -1.346 9.537 10.161 1.00 98.56 87 LEU A N 1
ATOM 695 C CA . LEU A 1 87 ? -1.958 8.496 11.000 1.00 98.56 87 LEU A CA 1
ATOM 696 C C . LEU A 1 87 ? -1.334 8.379 12.390 1.00 98.56 87 LEU A C 1
ATOM 698 O O . LEU A 1 87 ? -1.918 7.750 13.275 1.00 98.56 87 LEU A O 1
ATOM 702 N N . GLY A 1 88 ? -0.159 8.971 12.583 1.00 98.56 88 GLY A N 1
ATOM 703 C CA . GLY A 1 88 ? 0.661 8.787 13.767 1.00 98.56 88 GLY A CA 1
ATOM 704 C C . GLY A 1 88 ? 1.519 7.523 13.699 1.00 98.56 88 GLY A C 1
ATOM 705 O O . GLY A 1 88 ? 1.165 6.508 13.094 1.00 98.56 88 GLY A O 1
ATOM 706 N N . TYR A 1 89 ? 2.663 7.590 14.378 1.00 98.44 89 TYR A N 1
ATOM 707 C CA . TYR A 1 89 ? 3.656 6.520 14.394 1.00 98.44 89 TYR A CA 1
ATOM 708 C C . TYR A 1 89 ? 3.107 5.202 14.948 1.00 98.44 89 TYR A C 1
ATOM 710 O O . TYR A 1 89 ? 3.312 4.165 14.336 1.00 98.44 89 TYR A O 1
ATOM 718 N N . GLU A 1 90 ? 2.359 5.228 16.054 1.00 96.44 90 GLU A N 1
ATOM 719 C CA . GLU A 1 90 ? 1.860 4.002 16.698 1.00 96.44 90 GLU A CA 1
ATOM 720 C C . GLU A 1 90 ? 0.957 3.171 15.781 1.00 96.44 90 GLU A C 1
ATOM 722 O O . GLU A 1 90 ? 1.076 1.948 15.733 1.00 96.44 90 GLU A O 1
ATOM 727 N N . LYS A 1 91 ? 0.095 3.833 14.996 1.00 96.56 91 LYS A N 1
ATOM 728 C CA . LYS A 1 91 ? -0.756 3.153 14.014 1.00 96.56 91 LYS A CA 1
ATOM 729 C C . LYS A 1 91 ? 0.074 2.562 12.873 1.00 96.56 91 LYS A C 1
ATOM 731 O O . LYS A 1 91 ? -0.206 1.457 12.419 1.00 96.56 91 LYS A O 1
ATOM 736 N N . MET A 1 92 ? 1.091 3.293 12.421 1.00 98.38 92 MET A N 1
ATOM 737 C CA . MET A 1 92 ? 1.954 2.858 11.325 1.00 98.38 92 MET A CA 1
ATOM 738 C C . MET A 1 92 ? 3.031 1.862 11.743 1.00 98.38 92 MET A C 1
ATOM 740 O O . MET A 1 92 ? 3.535 1.157 10.880 1.00 98.38 92 MET A O 1
ATOM 744 N N . LYS A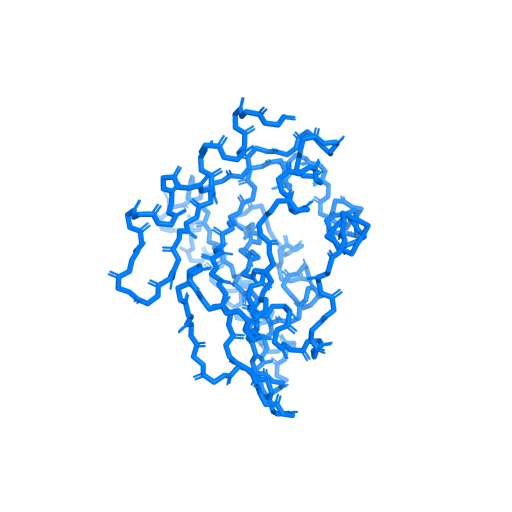 1 93 ? 3.386 1.759 13.028 1.00 98.12 93 LYS A N 1
ATOM 745 C CA . LYS A 1 93 ? 4.484 0.900 13.485 1.00 98.12 93 LYS A CA 1
ATOM 746 C C . LYS A 1 93 ? 4.285 -0.552 13.047 1.00 98.12 93 LYS A C 1
ATOM 748 O O . LYS A 1 93 ? 5.233 -1.162 12.573 1.00 98.12 93 LYS A O 1
ATOM 753 N N . ASN A 1 94 ? 3.063 -1.069 13.164 1.00 96.62 94 ASN A N 1
ATOM 754 C CA . ASN A 1 94 ? 2.713 -2.458 12.851 1.00 96.62 94 ASN A CA 1
ATOM 755 C C . ASN A 1 94 ? 1.663 -2.546 11.730 1.00 96.62 94 ASN A C 1
ATOM 757 O O . ASN A 1 94 ? 0.741 -3.357 11.802 1.00 96.62 94 ASN A O 1
ATOM 761 N N . PHE A 1 95 ? 1.753 -1.670 10.726 1.00 97.94 95 PHE A N 1
ATOM 762 C CA . PHE A 1 95 ? 0.842 -1.700 9.579 1.00 97.94 95 PHE A CA 1
ATOM 763 C C . PHE A 1 95 ? 0.967 -3.000 8.763 1.00 97.94 95 PHE A C 1
ATOM 765 O O . PHE A 1 95 ? 1.880 -3.805 8.973 1.00 97.94 95 PHE A O 1
ATOM 772 N N . HIS A 1 96 ? 0.035 -3.219 7.835 1.00 98.62 96 HIS A N 1
ATOM 773 C CA . HIS A 1 96 ? 0.029 -4.415 7.000 1.00 98.62 96 HIS A CA 1
ATOM 774 C C . HIS A 1 96 ? 0.696 -4.139 5.649 1.00 98.62 96 HIS A C 1
ATOM 776 O O . HIS A 1 96 ? 0.508 -3.075 5.057 1.00 98.62 96 HIS A O 1
ATOM 782 N N . VAL A 1 97 ? 1.488 -5.087 5.158 1.00 98.81 97 VAL A N 1
ATOM 783 C CA . VAL A 1 97 ? 2.186 -4.966 3.876 1.00 98.81 97 VAL A CA 1
ATOM 784 C C . VAL A 1 97 ? 1.921 -6.195 3.035 1.00 98.81 97 VAL A C 1
ATOM 786 O O . VAL A 1 97 ? 2.123 -7.316 3.501 1.00 98.81 97 VAL A O 1
ATOM 789 N N . HIS A 1 98 ? 1.572 -5.970 1.775 1.00 98.88 98 HIS A N 1
ATOM 790 C CA . HIS A 1 98 ? 1.683 -6.976 0.729 1.00 98.88 98 HIS A CA 1
ATOM 791 C C . HIS A 1 98 ? 2.867 -6.627 -0.173 1.00 98.88 98 HIS A C 1
ATOM 793 O O . HIS A 1 98 ? 3.170 -5.451 -0.414 1.00 98.88 98 HIS A O 1
ATOM 799 N N . PHE A 1 99 ? 3.587 -7.647 -0.633 1.00 98.81 99 PHE A N 1
ATOM 800 C CA . PHE A 1 99 ? 4.739 -7.438 -1.496 1.00 98.81 99 PHE A CA 1
ATOM 801 C C . PHE A 1 99 ? 4.879 -8.522 -2.562 1.00 98.81 99 PHE A C 1
ATOM 803 O O . PHE A 1 99 ? 4.869 -9.724 -2.285 1.00 98.81 99 PHE A O 1
ATOM 810 N N . SER A 1 100 ? 5.070 -8.058 -3.791 1.00 98.56 100 SER A N 1
ATOM 811 C CA . SER A 1 100 ? 5.441 -8.835 -4.970 1.00 98.56 100 SER A CA 1
ATOM 812 C C . SER A 1 100 ? 5.994 -7.877 -6.031 1.00 98.56 100 SER A C 1
ATOM 814 O O . SER A 1 100 ? 5.744 -6.667 -5.971 1.00 98.56 100 SER A O 1
ATOM 816 N N . LYS A 1 101 ? 6.716 -8.404 -7.024 1.00 98.62 101 LYS A N 1
ATOM 817 C CA . LYS A 1 101 ? 6.908 -7.673 -8.284 1.00 98.62 101 LYS A CA 1
ATOM 818 C C . LYS A 1 101 ? 5.587 -7.638 -9.039 1.00 98.62 101 LYS A C 1
ATOM 820 O O . LYS A 1 101 ? 4.734 -8.502 -8.838 1.00 98.62 101 LYS A O 1
ATOM 825 N N . ILE A 1 102 ? 5.399 -6.663 -9.923 1.00 98.56 102 ILE A N 1
ATOM 826 C CA . ILE A 1 102 ? 4.105 -6.493 -10.581 1.00 98.56 102 ILE A CA 1
ATOM 827 C C . ILE A 1 102 ? 4.243 -6.033 -12.024 1.00 98.56 102 ILE A C 1
ATOM 829 O O . ILE A 1 102 ? 4.915 -5.053 -12.339 1.00 98.56 102 ILE A O 1
ATOM 833 N N . GLN A 1 103 ? 3.537 -6.714 -12.919 1.00 98.69 103 GLN A N 1
ATOM 834 C CA . GLN A 1 103 ? 3.383 -6.245 -14.283 1.00 98.69 103 GLN A CA 1
ATOM 835 C C . GLN A 1 103 ? 2.314 -5.156 -14.311 1.00 98.69 103 GLN A C 1
ATOM 837 O O . GLN A 1 103 ? 1.223 -5.335 -13.761 1.00 98.69 103 GLN A O 1
ATOM 842 N N . TYR A 1 104 ? 2.577 -4.058 -15.013 1.00 98.44 104 TYR A N 1
ATOM 843 C CA . TYR A 1 104 ? 1.612 -2.974 -15.164 1.00 98.44 104 TYR A CA 1
ATOM 844 C C . TYR A 1 104 ? 1.585 -2.394 -16.576 1.00 98.44 104 TYR A C 1
ATOM 846 O O . TYR A 1 104 ? 2.494 -2.558 -17.384 1.00 98.44 104 TYR A O 1
ATOM 854 N N . SER A 1 105 ? 0.481 -1.719 -16.871 1.00 97.81 105 SER A N 1
ATOM 855 C CA . SER A 1 105 ? 0.234 -0.970 -18.099 1.00 97.81 105 SER A CA 1
ATOM 856 C C . SER A 1 105 ? -0.061 0.493 -17.761 1.00 97.81 105 SER A C 1
ATOM 858 O O . SER A 1 105 ? -0.132 0.871 -16.591 1.00 97.81 105 SER A O 1
ATOM 860 N N . ALA A 1 106 ? -0.374 1.305 -18.772 1.00 97.06 106 ALA A N 1
ATOM 861 C CA . ALA A 1 106 ? -0.865 2.670 -18.559 1.00 97.06 106 ALA A CA 1
ATOM 862 C C . ALA A 1 106 ? -2.161 2.741 -17.715 1.00 97.06 106 ALA A C 1
ATOM 864 O O . ALA A 1 106 ? -2.512 3.801 -17.204 1.00 97.06 106 ALA A O 1
ATOM 865 N N . LYS A 1 107 ? -2.897 1.628 -17.570 1.00 97.00 107 LYS A N 1
ATOM 866 C CA . LYS A 1 107 ? -4.103 1.532 -16.724 1.00 97.00 107 LYS A CA 1
ATOM 867 C C . LYS A 1 107 ? -3.809 1.045 -15.296 1.00 97.00 107 LYS A C 1
ATOM 869 O O . LYS A 1 107 ? -4.744 0.871 -14.513 1.00 97.00 107 LYS A O 1
ATOM 874 N N . GLY A 1 108 ? -2.536 0.846 -14.964 1.00 97.62 108 GLY A N 1
ATOM 875 C CA . GLY A 1 108 ? -2.083 0.249 -13.715 1.00 97.62 108 GLY A CA 1
ATOM 876 C C . GLY A 1 108 ? -1.875 -1.258 -13.837 1.00 97.62 108 GLY A C 1
ATOM 877 O O . GLY A 1 108 ? -1.577 -1.765 -14.924 1.00 97.62 108 GLY A O 1
ATOM 878 N N . GLU A 1 109 ? -2.018 -1.950 -12.715 1.00 97.56 109 GLU A N 1
ATOM 879 C CA . GLU A 1 109 ? -1.746 -3.381 -12.551 1.00 97.56 109 GLU A CA 1
ATOM 880 C C . GLU A 1 109 ? -2.363 -4.274 -13.646 1.00 97.56 109 GLU A C 1
ATOM 882 O O . GLU A 1 109 ? -3.526 -4.126 -14.045 1.00 97.56 109 GLU A O 1
ATOM 887 N N . VAL A 1 110 ? -1.567 -5.261 -14.068 1.00 98.19 110 VAL A N 1
ATOM 888 C CA . VAL A 1 110 ? -1.972 -6.399 -14.900 1.00 98.19 110 VAL A CA 1
ATOM 889 C C . VAL A 1 110 ? -1.971 -7.704 -14.098 1.00 98.19 110 VAL A C 1
ATOM 891 O O . VAL A 1 110 ? -2.971 -8.420 -14.143 1.00 98.19 110 VAL A O 1
ATOM 894 N N . ARG A 1 111 ? -0.864 -8.032 -13.412 1.00 98.19 111 ARG A N 1
ATOM 895 C CA . ARG A 1 111 ? -0.718 -9.241 -12.580 1.00 98.19 111 ARG A CA 1
ATOM 896 C C . ARG A 1 111 ? 0.505 -9.164 -11.661 1.00 98.19 111 ARG A C 1
ATOM 898 O O . ARG A 1 111 ? 1.511 -8.566 -12.046 1.00 98.19 111 ARG A O 1
ATOM 905 N N . HIS A 1 112 ? 0.438 -9.857 -10.528 1.00 98.31 112 HIS A N 1
ATOM 906 C CA . HIS A 1 112 ? 1.590 -10.148 -9.672 1.00 98.31 112 HIS A CA 1
ATOM 907 C C . HIS A 1 112 ? 2.621 -11.031 -10.395 1.00 98.31 112 HIS A C 1
ATOM 909 O O . HIS A 1 112 ? 2.278 -11.843 -11.262 1.00 98.31 112 HIS A O 1
ATOM 915 N N . LEU A 1 113 ? 3.886 -10.866 -10.026 1.00 98.50 113 LEU A N 1
ATOM 916 C CA . LEU A 1 113 ? 5.051 -11.553 -10.577 1.00 98.50 113 LEU A CA 1
ATOM 917 C C . LEU A 1 113 ? 5.902 -12.146 -9.448 1.00 98.50 113 LEU A C 1
ATOM 919 O O . LEU A 1 113 ? 5.708 -11.840 -8.273 1.00 98.50 113 LEU A O 1
ATOM 923 N N . THR A 1 114 ? 6.839 -13.010 -9.820 1.00 98.38 114 THR A N 1
ATOM 924 C CA . THR A 1 114 ? 7.849 -13.575 -8.916 1.00 98.38 114 THR A CA 1
ATOM 925 C C . THR A 1 114 ? 9.064 -12.651 -8.832 1.00 98.38 114 THR A C 1
ATOM 927 O O . THR A 1 114 ? 9.212 -11.733 -9.643 1.00 98.38 114 THR A O 1
ATOM 930 N N . PHE A 1 115 ? 9.972 -12.890 -7.883 1.00 98.06 115 PHE A N 1
ATOM 931 C CA . PHE A 1 115 ? 11.201 -12.091 -7.765 1.00 98.06 115 PHE A CA 1
ATOM 932 C C . PHE A 1 115 ? 12.221 -12.356 -8.882 1.00 98.06 115 PHE A C 1
ATOM 934 O O . PHE A 1 115 ? 13.125 -11.542 -9.084 1.00 98.06 115 PHE A O 1
ATOM 941 N N . GLU A 1 116 ? 12.050 -13.448 -9.635 1.00 97.38 116 GLU A N 1
ATOM 942 C CA . GLU A 1 116 ? 12.857 -13.776 -10.816 1.00 97.38 116 GLU A CA 1
ATOM 943 C C . GLU A 1 116 ? 12.621 -12.816 -11.990 1.00 97.38 116 GLU A C 1
ATOM 945 O O . GLU A 1 116 ? 13.450 -12.759 -12.898 1.00 97.38 116 GLU A O 1
ATOM 950 N N . ASP A 1 117 ? 11.515 -12.062 -11.993 1.00 97.62 117 ASP A N 1
ATOM 951 C CA . ASP A 1 117 ? 11.245 -11.093 -13.052 1.00 97.62 117 ASP A CA 1
ATOM 952 C C . ASP A 1 117 ? 12.300 -9.978 -13.060 1.00 97.62 117 ASP A C 1
ATOM 954 O O . ASP A 1 117 ? 12.618 -9.375 -12.033 1.00 97.62 117 ASP A O 1
ATOM 958 N N . THR A 1 118 ? 12.857 -9.705 -14.237 1.00 96.19 118 THR A N 1
ATOM 959 C CA . THR A 1 118 ? 13.914 -8.702 -14.426 1.00 96.19 118 THR A CA 1
ATOM 960 C C . THR A 1 118 ? 13.444 -7.464 -15.191 1.00 96.19 118 THR A C 1
ATOM 962 O O . THR A 1 118 ? 14.257 -6.588 -15.477 1.00 96.19 118 THR A O 1
ATOM 965 N N . GLU A 1 119 ? 12.173 -7.404 -15.594 1.00 97.00 119 GLU A N 1
ATOM 966 C CA . GLU A 1 119 ? 11.601 -6.300 -16.374 1.00 97.00 119 GLU A CA 1
ATOM 967 C C . GLU A 1 119 ? 10.865 -5.306 -15.469 1.00 97.00 119 GLU A C 1
ATOM 969 O O . GLU A 1 119 ? 11.025 -4.092 -15.619 1.00 97.00 119 GLU A O 1
ATOM 974 N N . TYR A 1 120 ? 10.094 -5.812 -14.507 1.00 97.94 120 TYR A N 1
ATOM 975 C CA . TYR A 1 120 ? 9.263 -5.022 -13.611 1.00 97.94 120 TYR A CA 1
ATOM 976 C C . TYR A 1 120 ? 9.740 -5.114 -12.163 1.00 97.94 120 TYR A C 1
ATOM 978 O O . TYR A 1 120 ? 10.152 -6.160 -11.676 1.00 97.94 120 TYR A O 1
ATOM 986 N N . GLY A 1 121 ? 9.626 -3.994 -11.453 1.00 97.25 121 GLY A N 1
ATOM 987 C CA . GLY A 1 121 ? 9.743 -3.951 -9.998 1.00 97.25 121 GLY A CA 1
ATOM 988 C C . GLY A 1 121 ? 8.373 -4.062 -9.308 1.00 97.25 121 GLY A C 1
ATOM 989 O O . GLY A 1 121 ? 7.389 -4.475 -9.928 1.00 97.25 121 GLY A O 1
ATOM 990 N N . PRO A 1 122 ? 8.257 -3.611 -8.051 1.00 98.31 122 PRO A N 1
ATOM 991 C CA . PRO A 1 122 ? 9.321 -3.016 -7.239 1.00 98.31 122 PRO A CA 1
ATOM 992 C C . PRO A 1 122 ? 10.348 -4.030 -6.703 1.00 98.31 122 PRO A C 1
ATOM 994 O O . PRO A 1 122 ? 10.030 -5.199 -6.514 1.00 98.31 122 PRO A O 1
ATOM 997 N N . GLU A 1 123 ? 11.561 -3.560 -6.393 1.00 98.06 123 GLU A N 1
ATOM 998 C CA . GLU A 1 123 ? 12.562 -4.346 -5.647 1.00 98.06 123 GLU A CA 1
ATOM 999 C C . GLU A 1 123 ? 12.351 -4.211 -4.132 1.00 98.06 123 GLU A C 1
ATOM 1001 O O . GLU A 1 123 ? 11.981 -3.135 -3.647 1.00 98.06 123 GLU A O 1
ATOM 1006 N N . PHE A 1 124 ? 12.594 -5.284 -3.374 1.00 98.31 124 PHE A N 1
ATOM 1007 C CA . PHE A 1 124 ? 12.304 -5.333 -1.934 1.00 98.31 124 PHE A CA 1
ATOM 1008 C C . PHE A 1 124 ? 13.386 -4.677 -1.066 1.00 98.31 124 PHE A C 1
ATOM 1010 O O . PHE A 1 124 ? 13.092 -4.119 -0.007 1.00 98.31 124 PHE A 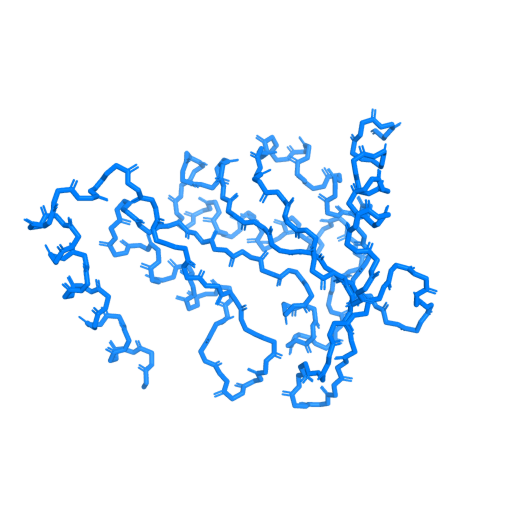O 1
ATOM 1017 N N . GLU A 1 125 ? 14.648 -4.717 -1.487 1.00 98.19 125 GLU A N 1
ATOM 1018 C CA . GLU A 1 125 ? 15.790 -4.222 -0.715 1.00 98.19 125 GLU A CA 1
ATOM 1019 C C . GLU A 1 125 ? 15.599 -2.770 -0.267 1.00 98.19 125 GLU A C 1
ATOM 1021 O O . GLU A 1 125 ? 15.782 -2.507 0.927 1.00 98.19 125 GLU A O 1
ATOM 1026 N N . PRO A 1 126 ? 15.185 -1.820 -1.131 1.00 98.56 126 PRO A N 1
ATOM 1027 C CA . PRO A 1 126 ? 15.040 -0.441 -0.695 1.00 98.56 126 PRO A CA 1
ATOM 1028 C C . PRO A 1 126 ? 13.891 -0.253 0.310 1.00 98.56 126 PRO A C 1
ATOM 1030 O O . PRO A 1 126 ? 14.020 0.570 1.218 1.00 98.56 126 PRO A O 1
ATOM 1033 N N . LEU A 1 127 ? 12.817 -1.051 0.218 1.00 98.56 127 LEU A N 1
ATOM 1034 C CA . LEU A 1 127 ? 11.770 -1.085 1.243 1.00 98.56 127 LEU A CA 1
ATOM 1035 C C . LEU A 1 127 ? 12.336 -1.584 2.578 1.00 98.56 127 LEU A C 1
ATOM 1037 O O . LEU A 1 127 ? 12.086 -0.974 3.614 1.00 98.56 127 LEU A O 1
ATOM 1041 N N . SER A 1 128 ? 13.135 -2.655 2.566 1.00 98.38 128 SER A N 1
ATOM 1042 C CA . SER A 1 128 ? 13.723 -3.218 3.790 1.00 98.38 128 SER A CA 1
ATOM 1043 C C . SER A 1 128 ? 14.570 -2.195 4.562 1.00 98.38 128 SER A C 1
ATOM 1045 O O . SER A 1 128 ? 14.486 -2.117 5.789 1.00 98.38 128 SER A O 1
ATOM 1047 N N . VAL A 1 129 ? 15.329 -1.357 3.845 1.00 98.56 129 VAL A N 1
ATOM 1048 C CA . VAL A 1 129 ? 16.117 -0.265 4.434 1.00 98.56 129 VAL A CA 1
ATOM 1049 C C . VAL A 1 129 ? 15.197 0.826 4.980 1.00 98.56 129 VAL A C 1
ATOM 1051 O O . VAL A 1 129 ? 15.376 1.255 6.119 1.00 98.56 129 VAL A O 1
ATOM 1054 N N . ALA A 1 130 ? 14.172 1.229 4.220 1.00 98.62 130 ALA A N 1
ATOM 1055 C CA . ALA A 1 130 ? 13.199 2.229 4.658 1.00 98.62 130 ALA A CA 1
ATOM 1056 C C . ALA A 1 130 ? 12.497 1.824 5.966 1.00 98.62 130 ALA A C 1
ATOM 1058 O O . ALA A 1 130 ? 12.394 2.640 6.882 1.00 98.62 130 ALA A O 1
ATOM 1059 N N . LEU A 1 131 ? 12.074 0.559 6.085 1.00 98.50 131 LEU A N 1
ATOM 1060 C CA . LEU A 1 131 ? 11.441 0.025 7.294 1.00 98.50 131 LEU A CA 1
ATOM 1061 C C . LEU A 1 131 ? 12.372 0.109 8.510 1.00 98.50 131 LEU A C 1
ATOM 1063 O O . LEU A 1 131 ? 11.950 0.573 9.568 1.00 98.50 131 LEU A O 1
ATOM 1067 N N . LYS A 1 132 ? 13.650 -0.264 8.357 1.00 98.31 132 LYS A N 1
ATOM 1068 C CA . LYS A 1 132 ? 14.647 -0.174 9.436 1.00 98.31 132 LYS A CA 1
ATOM 1069 C C . LYS A 1 132 ? 14.925 1.259 9.864 1.00 98.31 132 LYS A C 1
ATOM 1071 O O . LYS A 1 132 ? 14.944 1.546 11.060 1.00 98.31 132 LYS A O 1
ATOM 1076 N N . GLU A 1 133 ? 15.143 2.156 8.905 1.00 98.44 133 GLU A N 1
ATOM 1077 C CA . GLU A 1 133 ? 15.430 3.563 9.192 1.00 98.44 133 GLU A CA 1
ATOM 1078 C C . GLU A 1 133 ? 14.264 4.241 9.918 1.00 98.44 133 GLU A C 1
ATOM 1080 O O . GLU A 1 133 ? 14.485 5.022 10.844 1.00 98.44 133 GLU A O 1
ATOM 1085 N N . LEU A 1 134 ? 13.031 3.902 9.536 1.00 98.50 134 LEU A N 1
ATOM 1086 C CA . LEU A 1 134 ? 11.810 4.405 10.164 1.00 98.50 134 LEU A CA 1
ATOM 1087 C C . LEU A 1 134 ? 11.383 3.599 11.399 1.00 98.50 134 LEU A C 1
ATOM 1089 O O . LEU A 1 134 ? 10.415 3.981 12.048 1.00 98.50 134 LEU A O 1
ATOM 1093 N N . ARG A 1 135 ? 12.098 2.519 11.749 1.00 98.38 135 ARG A N 1
ATOM 1094 C CA . ARG A 1 135 ? 11.794 1.611 12.874 1.00 98.38 135 ARG A CA 1
ATOM 1095 C C . ARG A 1 135 ? 10.371 1.035 12.836 1.00 98.38 135 ARG A C 1
ATOM 1097 O O . ARG A 1 135 ? 9.750 0.810 13.876 1.00 98.38 135 ARG A O 1
ATOM 1104 N N . LEU A 1 136 ? 9.867 0.793 11.630 1.00 98.50 136 LEU A N 1
ATOM 1105 C CA . LEU A 1 136 ? 8.587 0.133 11.405 1.00 98.50 136 LEU A CA 1
ATOM 1106 C C . LEU A 1 136 ? 8.773 -1.388 11.447 1.00 98.50 136 LEU A C 1
ATOM 1108 O O . LEU A 1 136 ? 9.780 -1.921 10.983 1.00 98.50 136 LEU A O 1
ATOM 1112 N N . GLU A 1 137 ? 7.779 -2.081 11.986 1.00 97.69 137 GLU A N 1
ATOM 1113 C CA . GLU A 1 137 ? 7.759 -3.524 12.233 1.00 97.69 137 GLU A CA 1
ATOM 1114 C C . GLU A 1 137 ? 6.496 -4.166 11.602 1.00 97.69 137 GLU A C 1
ATOM 1116 O O . GLU A 1 137 ? 5.746 -4.858 12.292 1.00 97.69 137 GLU A O 1
ATOM 1121 N N . PRO A 1 138 ? 6.191 -3.928 10.306 1.00 97.94 138 PRO A N 1
ATOM 1122 C CA . PRO A 1 138 ? 4.976 -4.458 9.698 1.00 97.94 138 PRO A CA 1
ATOM 1123 C C . PRO A 1 138 ? 4.996 -5.980 9.569 1.00 97.94 138 PRO A C 1
ATOM 1125 O O . PRO A 1 138 ? 6.048 -6.611 9.435 1.00 97.94 138 PRO A O 1
ATOM 1128 N N . VAL A 1 139 ? 3.800 -6.559 9.470 1.00 96.62 139 VAL A N 1
ATOM 1129 C CA . VAL A 1 139 ? 3.646 -7.899 8.897 1.00 96.62 139 VAL A CA 1
ATOM 1130 C C . VAL A 1 139 ? 3.720 -7.772 7.379 1.00 96.62 139 VAL A C 1
ATOM 1132 O O . VAL A 1 139 ? 2.898 -7.080 6.782 1.00 96.62 139 VAL A O 1
ATOM 1135 N N . VAL A 1 140 ? 4.694 -8.449 6.769 1.00 98.38 140 VAL A N 1
ATOM 1136 C CA . VAL A 1 140 ? 4.887 -8.492 5.313 1.00 98.38 140 VAL A CA 1
ATOM 1137 C C . VAL A 1 140 ? 4.401 -9.835 4.777 1.00 98.38 140 VAL A C 1
ATOM 1139 O O . VAL A 1 140 ? 4.952 -10.882 5.125 1.00 98.38 140 VAL A O 1
ATOM 1142 N N . ILE A 1 141 ? 3.381 -9.800 3.924 1.00 98.44 141 ILE A N 1
ATOM 1143 C CA . ILE A 1 141 ? 2.822 -10.953 3.218 1.00 98.44 141 ILE A CA 1
ATOM 1144 C C . ILE A 1 141 ? 3.343 -10.958 1.780 1.00 98.44 141 ILE A C 1
ATOM 1146 O O . ILE A 1 141 ? 3.304 -9.944 1.087 1.00 98.44 141 ILE A O 1
ATOM 1150 N N . CYS A 1 142 ? 3.861 -12.104 1.338 1.00 98.50 142 CYS A N 1
ATOM 1151 C CA . CYS A 1 142 ? 4.309 -12.282 -0.038 1.00 98.50 142 CYS A CA 1
ATOM 1152 C C . CYS A 1 142 ? 3.144 -12.719 -0.927 1.00 98.50 142 CYS A C 1
ATOM 1154 O O . CYS A 1 142 ? 2.527 -13.752 -0.666 1.00 98.50 142 CYS A O 1
ATOM 1156 N N . GLU A 1 143 ? 2.903 -11.972 -2.002 1.00 98.25 143 GLU A N 1
ATOM 1157 C CA . GLU A 1 143 ? 1.838 -12.250 -2.977 1.00 98.25 143 GLU A CA 1
ATOM 1158 C C . GLU A 1 143 ? 2.383 -12.630 -4.361 1.00 98.25 143 GLU A C 1
ATOM 1160 O O . GLU A 1 143 ? 1.665 -12.610 -5.360 1.00 98.25 143 GLU A O 1
ATOM 1165 N N . SER A 1 144 ? 3.664 -13.007 -4.435 1.00 97.94 144 SER A N 1
ATOM 1166 C CA . SER A 1 144 ? 4.291 -13.469 -5.674 1.00 97.94 144 SER A CA 1
ATOM 1167 C C . SER A 1 144 ? 3.521 -14.619 -6.324 1.00 97.94 144 SER A C 1
ATOM 1169 O O . SER A 1 144 ? 3.000 -15.508 -5.653 1.00 97.94 144 SER A O 1
ATOM 1171 N N . ALA A 1 145 ? 3.483 -14.651 -7.654 1.00 94.62 145 ALA A N 1
ATOM 1172 C CA . ALA A 1 145 ? 2.717 -15.647 -8.398 1.00 94.62 145 ALA A CA 1
ATOM 1173 C C . ALA A 1 145 ? 3.374 -17.045 -8.374 1.00 94.62 145 ALA A C 1
ATOM 1175 O O . ALA A 1 145 ? 4.152 -17.394 -9.257 1.00 94.62 145 ALA A O 1
ATOM 1176 N N . GLY A 1 146 ? 3.012 -17.873 -7.389 1.00 96.94 146 GLY A N 1
ATOM 1177 C CA . GLY A 1 146 ? 3.405 -19.289 -7.316 1.00 96.94 146 GLY A CA 1
ATOM 1178 C C . GLY A 1 146 ? 4.750 -19.566 -6.636 1.00 96.94 146 GLY A C 1
ATOM 1179 O O . GLY A 1 146 ? 5.136 -20.727 -6.541 1.00 96.94 146 GLY A O 1
ATOM 1180 N N . THR A 1 147 ? 5.431 -18.526 -6.150 1.00 97.94 147 THR A N 1
ATOM 1181 C CA . THR A 1 147 ? 6.724 -18.587 -5.441 1.00 97.94 147 THR A CA 1
ATOM 1182 C C . THR A 1 147 ? 6.659 -17.901 -4.075 1.00 97.94 147 THR A C 1
ATOM 1184 O O . THR A 1 147 ? 7.657 -17.389 -3.571 1.00 97.94 147 THR A O 1
ATOM 1187 N N . GLN A 1 148 ? 5.470 -17.828 -3.463 1.00 98.38 148 GLN A N 1
ATOM 1188 C CA . GLN A 1 148 ? 5.253 -17.056 -2.234 1.00 98.38 148 GLN A CA 1
ATOM 1189 C C . GLN A 1 148 ? 6.193 -17.484 -1.099 1.00 98.38 148 GLN A C 1
ATOM 1191 O O . GLN A 1 148 ? 6.651 -16.642 -0.331 1.00 98.38 148 GLN A O 1
ATOM 1196 N N . ALA A 1 149 ? 6.485 -18.783 -0.974 1.00 98.31 149 ALA A N 1
ATOM 1197 C CA . ALA A 1 149 ? 7.353 -19.295 0.083 1.00 98.31 149 ALA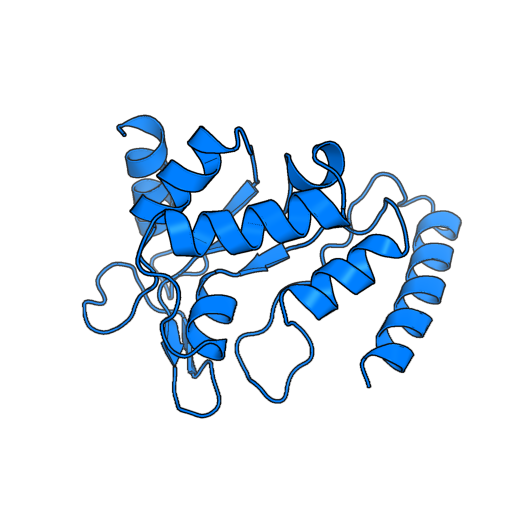 A CA 1
ATOM 1198 C C . ALA A 1 149 ? 8.825 -18.925 -0.157 1.00 98.31 149 ALA A C 1
ATOM 1200 O O . ALA A 1 149 ? 9.517 -18.487 0.766 1.00 98.31 149 ALA A O 1
ATOM 1201 N N . GLU A 1 150 ? 9.294 -19.082 -1.392 1.00 98.44 150 GLU A N 1
ATOM 1202 C CA . GLU A 1 150 ? 10.656 -18.786 -1.829 1.00 98.44 150 GLU A CA 1
ATOM 1203 C C . GLU A 1 150 ? 10.948 -17.284 -1.736 1.00 98.44 150 GLU A C 1
ATOM 1205 O O . GLU A 1 150 ? 11.944 -16.879 -1.129 1.00 98.44 150 GLU A O 1
ATOM 1210 N N . ASP A 1 151 ? 10.038 -16.453 -2.244 1.00 98.50 151 ASP A N 1
ATOM 1211 C CA . ASP A 1 151 ? 10.187 -14.998 -2.260 1.00 98.50 151 ASP A CA 1
ATOM 1212 C C . ASP A 1 151 ? 10.019 -14.407 -0.850 1.00 98.50 151 ASP A C 1
ATOM 1214 O O . ASP A 1 151 ? 10.770 -13.511 -0.457 1.00 98.50 151 ASP A O 1
ATOM 1218 N N . ALA A 1 152 ? 9.136 -14.962 -0.007 1.00 98.50 152 ALA A N 1
ATOM 1219 C CA . ALA A 1 152 ? 9.083 -14.597 1.412 1.00 98.50 152 ALA A CA 1
ATOM 1220 C C . ALA A 1 152 ? 10.386 -14.942 2.150 1.00 98.50 152 ALA A C 1
ATOM 1222 O O . ALA A 1 152 ? 10.871 -14.153 2.970 1.00 98.50 152 ALA A O 1
ATOM 1223 N N . ALA A 1 153 ? 10.982 -16.105 1.866 1.00 98.25 153 ALA A N 1
ATOM 1224 C CA . ALA A 1 153 ? 12.267 -16.488 2.444 1.00 98.25 153 ALA A CA 1
ATOM 1225 C C . ALA A 1 153 ? 13.392 -15.547 1.984 1.00 98.25 153 ALA A C 1
ATOM 1227 O O . ALA A 1 153 ? 14.239 -15.161 2.799 1.00 98.25 153 ALA A O 1
ATOM 1228 N N . TYR A 1 154 ? 13.371 -15.127 0.716 1.00 98.00 154 TYR A N 1
ATOM 1229 C CA . TYR A 1 154 ? 14.272 -14.107 0.190 1.00 98.00 154 TYR A CA 1
ATOM 1230 C C . TYR A 1 154 ? 14.112 -12.775 0.932 1.00 98.00 154 TYR A C 1
ATOM 1232 O O . TYR A 1 154 ? 15.094 -12.266 1.477 1.00 98.00 154 TYR A O 1
ATOM 1240 N N . MET A 1 155 ? 12.887 -12.248 1.045 1.00 98.19 155 MET A N 1
ATOM 1241 C CA . MET A 1 155 ? 12.604 -10.999 1.766 1.00 98.19 155 MET A CA 1
ATOM 1242 C C . MET A 1 155 ? 13.101 -11.055 3.213 1.00 98.19 155 MET A C 1
ATOM 1244 O O . MET A 1 155 ? 13.766 -10.134 3.691 1.00 98.19 155 MET A O 1
ATOM 1248 N N . LYS A 1 156 ? 12.862 -12.175 3.905 1.00 97.56 156 LYS A N 1
ATOM 1249 C CA . LYS A 1 156 ? 13.356 -12.393 5.268 1.00 97.56 156 LYS A CA 1
ATOM 1250 C C . LYS A 1 156 ? 14.884 -12.338 5.331 1.00 97.56 156 LYS A C 1
ATOM 1252 O O . LYS A 1 156 ? 15.436 -11.676 6.208 1.00 97.56 156 LYS A O 1
ATOM 1257 N N . LYS A 1 157 ? 15.576 -13.008 4.405 1.00 97.56 157 LYS A N 1
ATOM 1258 C CA . LYS A 1 157 ? 17.043 -12.993 4.321 1.00 97.56 157 LYS A CA 1
ATOM 1259 C C . LYS A 1 157 ? 17.573 -11.576 4.094 1.00 97.56 157 LYS A C 1
ATOM 1261 O O . LYS A 1 157 ? 18.487 -11.164 4.800 1.00 97.56 157 LYS A O 1
ATOM 1266 N N . VAL A 1 158 ? 16.993 -10.837 3.149 1.00 96.06 158 VAL A N 1
ATOM 1267 C CA . VAL A 1 158 ? 17.347 -9.436 2.865 1.00 96.06 158 VAL A CA 1
ATOM 1268 C C . VAL A 1 158 ? 17.165 -8.566 4.108 1.00 96.06 158 VAL A C 1
ATOM 1270 O O . VAL A 1 158 ? 18.069 -7.817 4.474 1.00 96.06 158 VAL A O 1
ATOM 1273 N N . TYR A 1 159 ? 16.041 -8.714 4.812 1.00 95.25 159 TYR A N 1
ATOM 1274 C CA . TYR A 1 159 ? 15.758 -7.927 6.007 1.00 95.25 159 TYR A CA 1
ATOM 1275 C C . TYR A 1 159 ? 16.747 -8.190 7.152 1.00 95.25 159 TYR A C 1
ATOM 1277 O O . TYR A 1 159 ? 17.144 -7.245 7.821 1.00 95.25 159 TYR A O 1
ATOM 1285 N N . PHE A 1 160 ? 17.184 -9.430 7.390 1.00 93.94 160 PHE A N 1
ATOM 1286 C CA . PHE A 1 160 ? 18.092 -9.735 8.509 1.00 93.94 160 PHE A CA 1
ATOM 1287 C C . PHE A 1 160 ? 19.589 -9.636 8.182 1.00 93.94 160 PHE A C 1
ATOM 1289 O O . PHE A 1 160 ? 20.389 -9.564 9.112 1.00 93.94 160 PHE A O 1
ATOM 1296 N N . ASN A 1 161 ? 19.972 -9.640 6.901 1.00 90.88 161 ASN A N 1
ATOM 1297 C CA . ASN A 1 161 ? 21.383 -9.626 6.497 1.00 90.88 161 ASN A CA 1
ATOM 1298 C C . ASN A 1 161 ? 21.902 -8.251 6.056 1.00 90.88 161 ASN A C 1
ATOM 1300 O O . ASN A 1 161 ? 23.119 -8.064 6.016 1.00 90.88 161 ASN A O 1
ATOM 1304 N N . ASN A 1 162 ? 21.004 -7.329 5.703 1.00 61.53 162 ASN A N 1
ATOM 1305 C CA . ASN A 1 162 ? 21.327 -5.909 5.523 1.00 61.53 162 ASN A CA 1
ATOM 1306 C C . ASN A 1 162 ? 21.225 -5.148 6.850 1.00 61.53 162 ASN A C 1
ATOM 1308 O O . ASN A 1 162 ? 21.345 -3.909 6.843 1.00 61.53 162 ASN A O 1
#

Radius of gyration: 15.77 Å; chains: 1; bounding box: 43×32×38 Å

Secondary structure (DSSP, 8-state):
-HHHHHHHHHHHHHHHHHTT-TTS-B-PBP-SBTTSS--HHHHHHHHTS-TTB--EEEHHHHHHHTTS---SHHHHHHHHHHHHHHH-HHHHHT-EEEE-EEEEETTEEEEEE-TT-SSS---HHHHHHHHHHTT--PEEEE--SS-HHHHHHHHHHHHHH-